Protein AF-A0A2V9LP41-F1 (afdb_monomer)

pLDDT: mean 92.19, std 7.6, range [63.44, 98.5]

Sequence (160 aa):
MLRKIIVLVVLAVLLLLAAMAQQKATVYVTLWFDTEDYTSPEPDTIILPLCRILEKRGIRATFKLIGEKARDLERKGQKDVIEALARHDIGFHTTYHSQPPAVSAYLDRLDWDDGVEEFLRREDSGFRDTKRIFRRVPICYGQPGNSWAPQVFVSLRRWG

Secondary structure (DSSP, 8-state):
-HHHHHHHHHHHHHHHHHHHHT-PPPPP---EEEE---SSSSTHHHHHHHHHHHHHTT---EEEE-HHHHHHHHHTT-HHHHHHHTTSEEEE--SSTTSSSPHHHHHTT--HHHHHHHHHHHHHHHHHHHHHHHTS----B--GGG---TTHHHHHHHH-

Solvent-accessible surface area (backbone atoms only — not comparable to full-atom values): 9062 Å² total; per-residue (Å²): 111,68,72,61,51,53,52,51,51,53,52,51,50,53,53,50,50,53,59,62,69,62,64,78,80,85,81,87,84,84,50,80,42,79,52,70,72,65,86,57,82,67,58,66,71,52,52,43,61,51,40,52,58,31,54,77,69,74,50,72,38,37,40,25,35,18,14,51,3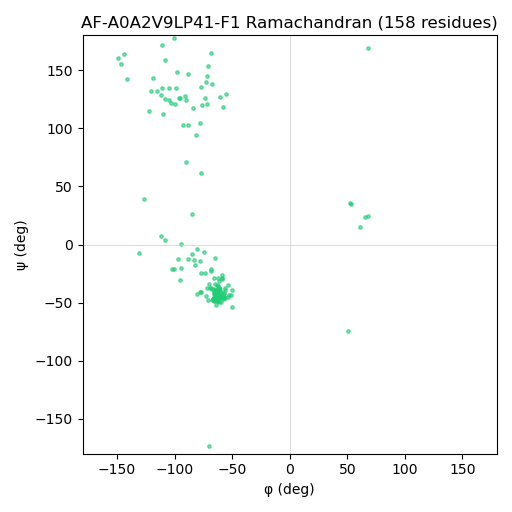8,47,51,47,41,58,76,71,62,42,58,69,44,50,56,43,52,55,74,33,43,44,22,34,24,46,26,63,54,86,50,82,70,44,58,31,66,73,36,67,86,45,57,66,68,59,25,27,51,51,49,41,72,63,31,45,62,18,51,53,48,37,23,61,75,55,71,42,78,55,79,45,77,49,63,49,94,80,32,58,57,81,39,54,56,61,47,50,63,72,76,106

Nearest PDB structures (foldseek):
  3epm-assembly1_A  TM=4.590E-01  e=6.015E-01  Caulobacter vibrioides
  3epn-assembly1_A  TM=4.531E-01  e=2.564E+00  Caulobacter vibrioides
  6nr2-assembly1_A  TM=2.196E-01  e=6.787E-01  Ficedula albicollis
  6bpq-assembly1_A  TM=3.205E-01  e=2.414E+00  Ficedula albicollis
  3tjx-assembly1_B  TM=3.857E-01  e=9.688E+00  Leishmania major

Radius of gyration: 24.5 Å; Cα contacts (8 Å, |Δi|>4): 203; chains: 1; bounding box: 83×31×46 Å

Structure (mmCIF, N/CA/C/O backbone):
data_AF-A0A2V9LP41-F1
#
_entry.id   AF-A0A2V9LP41-F1
#
loop_
_atom_site.group_PDB
_atom_site.id
_atom_site.type_symbol
_atom_site.label_atom_id
_atom_site.label_alt_id
_atom_site.label_comp_id
_atom_site.label_asym_id
_atom_site.label_entity_id
_atom_site.label_seq_id
_atom_site.pdbx_PDB_ins_code
_atom_site.Cartn_x
_atom_site.Cartn_y
_atom_site.Cartn_z
_atom_site.occupancy
_atom_site.B_iso_or_equiv
_atom_site.auth_seq_id
_atom_site.auth_comp_id
_atom_site.auth_asym_id
_atom_site.auth_atom_id
_atom_site.pdbx_PDB_model_num
ATOM 1 N N . MET A 1 1 ? -70.141 15.447 6.559 1.00 76.31 1 MET A N 1
ATOM 2 C CA . MET A 1 1 ? -69.177 14.331 6.394 1.00 76.31 1 MET A CA 1
ATOM 3 C C . MET A 1 1 ? -68.015 14.684 5.473 1.00 76.31 1 MET A C 1
ATOM 5 O O . MET A 1 1 ? -66.882 14.583 5.921 1.00 76.31 1 MET A O 1
ATOM 9 N N . LEU A 1 2 ? -68.271 15.168 4.253 1.00 85.44 2 LEU A N 1
ATOM 10 C CA . LEU A 1 2 ? -67.241 15.458 3.242 1.00 85.44 2 LEU A CA 1
ATOM 11 C C . LEU A 1 2 ? -66.075 16.336 3.739 1.00 85.44 2 LEU A C 1
ATOM 13 O O . LEU A 1 2 ? -64.917 15.998 3.541 1.00 85.44 2 LEU A O 1
ATOM 17 N N . ARG A 1 3 ? -66.365 17.405 4.490 1.00 86.00 3 ARG A N 1
ATOM 18 C CA . ARG A 1 3 ? -65.339 18.310 5.040 1.00 86.00 3 ARG A CA 1
ATOM 19 C C . ARG A 1 3 ? -64.382 17.630 6.034 1.00 86.00 3 ARG A C 1
ATOM 21 O O . ARG A 1 3 ? -63.204 17.951 6.046 1.00 86.00 3 ARG A O 1
ATOM 28 N N . LYS A 1 4 ? -64.866 16.668 6.833 1.00 86.12 4 LYS A N 1
ATOM 29 C CA . LYS A 1 4 ? -64.021 15.884 7.758 1.00 86.12 4 LYS A CA 1
ATOM 30 C C . LYS A 1 4 ? -63.131 14.898 6.995 1.00 86.12 4 LYS A C 1
ATOM 32 O O . LYS A 1 4 ? -61.974 14.728 7.354 1.00 86.12 4 LYS A O 1
ATOM 37 N N . ILE A 1 5 ? -63.665 14.303 5.925 1.00 91.56 5 ILE A N 1
ATOM 38 C CA . ILE A 1 5 ? -62.928 13.386 5.045 1.00 91.56 5 ILE A CA 1
ATOM 39 C C . ILE A 1 5 ? -61.800 14.134 4.326 1.00 91.56 5 ILE A C 1
ATOM 41 O O . ILE A 1 5 ? -60.666 13.674 4.344 1.00 91.56 5 ILE A O 1
ATOM 45 N N . ILE A 1 6 ? -62.078 15.321 3.776 1.00 94.00 6 ILE A N 1
ATOM 46 C CA . ILE A 1 6 ? -61.062 16.152 3.111 1.00 94.00 6 ILE A CA 1
ATOM 47 C C . ILE A 1 6 ? -59.928 16.514 4.079 1.00 94.00 6 ILE A C 1
ATOM 49 O O . ILE A 1 6 ? -58.762 16.371 3.729 1.00 94.00 6 ILE A O 1
ATOM 53 N N . VAL A 1 7 ? -60.253 16.927 5.310 1.00 93.94 7 VAL A N 1
ATOM 54 C CA . VAL A 1 7 ? -59.235 17.256 6.323 1.00 93.94 7 VAL A CA 1
ATOM 55 C C . VAL A 1 7 ? -58.371 16.040 6.666 1.00 93.94 7 VAL A C 1
ATOM 57 O O . VAL A 1 7 ? -57.154 16.170 6.721 1.00 93.94 7 VAL A O 1
ATOM 60 N N . LEU A 1 8 ? -58.971 14.858 6.843 1.00 93.75 8 LEU A N 1
ATOM 61 C CA . LEU A 1 8 ? -58.235 13.619 7.120 1.00 93.75 8 LEU A CA 1
ATOM 62 C C . LEU A 1 8 ? -57.305 13.219 5.967 1.00 93.75 8 LEU A C 1
ATOM 64 O O . LEU A 1 8 ? -56.168 12.829 6.218 1.00 93.75 8 LEU A O 1
ATOM 68 N N . VAL A 1 9 ? -57.757 13.356 4.718 1.00 94.50 9 VAL A N 1
ATOM 69 C CA . VAL A 1 9 ? -56.939 13.058 3.531 1.00 94.50 9 VAL A CA 1
ATOM 70 C C . VAL A 1 9 ? -55.765 14.028 3.422 1.00 94.50 9 VAL A C 1
ATOM 72 O O . VAL A 1 9 ? -54.636 13.590 3.228 1.00 94.50 9 VAL A O 1
ATOM 75 N N . VAL A 1 10 ? -55.997 15.330 3.609 1.00 95.06 10 VAL A N 1
ATOM 76 C CA . VAL A 1 10 ? -54.918 16.330 3.591 1.00 95.06 10 VAL A CA 1
ATOM 77 C C . VAL A 1 10 ? -53.906 16.058 4.705 1.00 95.06 10 VAL A C 1
ATOM 79 O O . VAL A 1 10 ? -52.706 16.086 4.450 1.00 95.06 10 VAL A O 1
ATOM 82 N N . LEU A 1 11 ? -54.364 15.731 5.917 1.00 94.31 11 LEU A N 1
ATOM 83 C CA . LEU A 1 11 ? -53.473 15.409 7.032 1.00 94.31 11 LEU A CA 1
ATOM 84 C C . LEU A 1 11 ? -52.633 14.154 6.746 1.00 94.31 11 LEU A C 1
ATOM 86 O O . LEU A 1 11 ? -51.434 14.146 7.011 1.00 94.31 11 LEU A O 1
ATOM 90 N N . ALA A 1 12 ? -53.242 13.116 6.165 1.00 93.56 12 ALA A N 1
ATOM 91 C CA . ALA A 1 12 ? -52.547 11.890 5.778 1.00 93.56 12 ALA A CA 1
ATOM 92 C C . ALA A 1 12 ? -51.491 12.144 4.690 1.00 93.56 12 ALA A C 1
ATOM 94 O O . ALA A 1 12 ? -50.373 11.643 4.795 1.00 93.56 12 ALA A O 1
ATOM 95 N N . VAL A 1 13 ? -51.809 12.968 3.684 1.00 94.00 13 VAL A N 1
ATOM 96 C CA . VAL A 1 13 ? -50.858 13.370 2.634 1.00 94.00 13 VAL A CA 1
ATOM 97 C C . VAL A 1 13 ? -49.698 14.174 3.222 1.00 94.00 13 VAL A C 1
ATOM 99 O O . VAL A 1 13 ? -48.546 13.907 2.893 1.00 94.00 13 VAL A O 1
ATOM 102 N N . LEU A 1 14 ? -49.969 15.113 4.132 1.00 92.44 14 LEU A N 1
ATOM 103 C CA . LEU A 1 14 ? -48.921 15.895 4.795 1.00 92.44 14 LEU A CA 1
ATOM 104 C C . LEU A 1 14 ? -47.998 15.017 5.655 1.00 92.44 14 LEU A C 1
ATOM 106 O O . LEU A 1 14 ? -46.784 15.209 5.632 1.00 92.44 14 LEU A O 1
ATOM 110 N N . LEU A 1 15 ? -48.547 14.025 6.363 1.00 90.06 15 LEU A N 1
ATOM 111 C CA . LEU A 1 15 ? -47.762 13.061 7.143 1.00 90.06 15 LEU A CA 1
ATOM 112 C C . LEU A 1 15 ? -46.893 12.161 6.249 1.00 90.06 15 LEU A C 1
ATOM 114 O O . LEU A 1 15 ? -45.735 11.911 6.580 1.00 90.06 15 LEU A O 1
ATOM 118 N N . LEU A 1 16 ? -47.416 11.724 5.099 1.00 86.31 16 LEU A N 1
ATOM 119 C CA . LEU A 1 16 ? -46.658 10.967 4.095 1.00 86.31 16 LEU A CA 1
ATOM 120 C C . LEU A 1 16 ? -45.507 11.793 3.504 1.00 86.31 16 LEU A C 1
ATOM 122 O O . LEU A 1 16 ? -44.382 11.305 3.429 1.00 86.31 16 LEU A O 1
ATOM 126 N N . LEU A 1 17 ? -45.758 13.055 3.145 1.00 85.44 17 LEU A N 1
ATOM 127 C CA . LEU A 1 17 ? -44.728 13.959 2.624 1.00 85.44 17 LEU A CA 1
ATOM 128 C C . LEU A 1 17 ? -43.633 14.242 3.663 1.00 85.44 17 LEU A C 1
ATOM 130 O O . LEU A 1 17 ? -42.452 14.234 3.319 1.00 85.44 17 LEU A O 1
ATOM 134 N N . ALA A 1 18 ? -44.000 14.429 4.934 1.00 82.38 18 ALA A N 1
ATOM 135 C CA . ALA A 1 18 ? -43.039 14.609 6.021 1.00 82.38 18 ALA A CA 1
ATOM 136 C C . ALA A 1 18 ? -42.174 13.356 6.247 1.00 82.38 18 ALA A C 1
ATOM 138 O O . ALA A 1 18 ? -40.963 13.468 6.433 1.00 82.38 18 ALA A O 1
ATOM 139 N N . ALA A 1 19 ? -42.767 12.159 6.173 1.00 79.12 19 ALA A N 1
ATOM 140 C CA . ALA A 1 19 ? -42.033 10.900 6.280 1.00 79.12 19 ALA A CA 1
ATOM 141 C C . ALA A 1 19 ? -41.060 10.685 5.105 1.00 79.12 19 ALA A C 1
ATOM 143 O O . ALA A 1 19 ? -39.941 10.223 5.322 1.00 79.12 19 ALA A O 1
ATOM 144 N N . MET A 1 20 ? -41.446 11.065 3.880 1.00 73.88 20 MET A N 1
ATOM 145 C CA . MET A 1 20 ? -40.567 11.003 2.702 1.00 73.88 20 MET A CA 1
ATOM 146 C C . MET A 1 20 ? -39.440 12.046 2.746 1.00 73.88 20 MET A C 1
ATOM 148 O O . MET A 1 20 ? -38.327 11.761 2.312 1.00 73.88 20 MET A O 1
ATOM 152 N N . ALA A 1 21 ? -39.692 13.233 3.304 1.00 71.38 21 ALA A N 1
ATOM 153 C CA . ALA A 1 21 ? -38.668 14.265 3.489 1.00 71.38 21 ALA A CA 1
ATOM 154 C C . ALA A 1 21 ? -37.610 13.876 4.544 1.00 71.38 21 ALA A C 1
ATOM 156 O O . ALA A 1 21 ? -36.490 14.382 4.518 1.00 71.38 21 ALA A O 1
ATOM 157 N N . GLN A 1 22 ? -37.938 12.943 5.444 1.00 63.44 22 GLN A N 1
ATOM 158 C CA . GLN A 1 22 ? -37.058 12.437 6.501 1.00 63.44 22 GLN A CA 1
ATOM 159 C C . GLN A 1 22 ? -36.129 11.300 6.025 1.00 63.44 22 GLN A C 1
ATOM 161 O O . GLN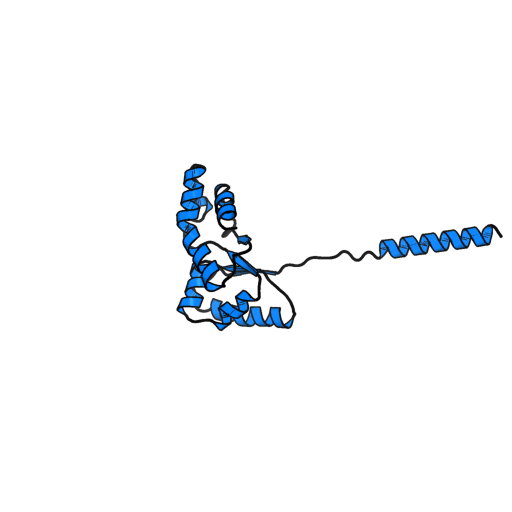 A 1 22 ? -35.697 10.466 6.825 1.00 63.44 22 GLN A O 1
ATOM 166 N N . GLN A 1 23 ? -35.793 11.219 4.737 1.00 68.00 23 GLN A N 1
ATOM 167 C CA . GLN A 1 23 ? -34.785 10.265 4.284 1.00 68.00 23 GLN A CA 1
ATOM 168 C C . GLN A 1 23 ? -33.391 10.848 4.546 1.00 68.00 23 GLN A C 1
ATOM 170 O O . GLN A 1 23 ? -32.854 11.620 3.754 1.00 68.00 23 GLN A O 1
ATOM 175 N N . LYS A 1 24 ? -32.798 10.507 5.699 1.00 74.06 24 LYS A N 1
ATOM 176 C CA . LYS A 1 24 ? -31.403 10.863 5.998 1.00 74.06 24 LYS A CA 1
ATOM 177 C C . LYS A 1 24 ? -30.499 10.286 4.908 1.00 74.06 24 LYS A C 1
ATOM 179 O O . LYS A 1 24 ? -30.435 9.069 4.749 1.00 74.06 24 LYS A O 1
ATOM 184 N N . ALA A 1 25 ? -29.795 11.154 4.185 1.00 84.19 25 ALA A N 1
ATOM 185 C CA . ALA A 1 25 ? -28.789 10.729 3.224 1.00 84.19 25 ALA A CA 1
ATOM 186 C C . ALA A 1 25 ? -27.692 9.931 3.946 1.00 84.19 25 ALA A C 1
ATOM 188 O O . ALA A 1 25 ? -27.122 10.392 4.938 1.00 84.19 25 ALA A O 1
ATOM 189 N N . THR A 1 26 ? -27.407 8.724 3.463 1.00 89.44 26 THR A N 1
ATOM 190 C CA . THR A 1 26 ? -26.271 7.939 3.945 1.00 89.44 26 THR A CA 1
ATOM 191 C C . THR A 1 26 ? -24.993 8.516 3.351 1.00 89.44 26 THR A C 1
ATOM 193 O O . THR A 1 26 ? -24.837 8.558 2.133 1.00 89.44 26 THR A O 1
ATOM 196 N N . VAL A 1 27 ? -24.073 8.954 4.210 1.00 91.31 27 VAL A N 1
ATOM 197 C CA . VAL A 1 27 ? -22.733 9.388 3.803 1.00 91.31 27 VAL A CA 1
ATOM 198 C C . VAL A 1 27 ? -21.759 8.250 4.073 1.00 91.31 27 VAL A C 1
ATOM 200 O O . VAL A 1 27 ? -21.617 7.810 5.214 1.00 91.31 27 VAL A O 1
ATOM 203 N N . TYR A 1 28 ? -21.084 7.785 3.026 1.00 93.56 28 TYR A N 1
ATOM 204 C CA . TYR A 1 28 ? -19.999 6.817 3.143 1.00 93.56 28 TYR A CA 1
ATOM 205 C C . TYR A 1 28 ? -18.675 7.563 3.291 1.00 93.56 28 TYR A C 1
ATOM 207 O O . TYR A 1 28 ? -18.356 8.435 2.485 1.00 93.56 28 TYR A O 1
ATOM 215 N N . VAL A 1 29 ? -17.907 7.215 4.320 1.00 94.25 29 VAL A N 1
ATOM 216 C CA . VAL A 1 29 ? -16.578 7.775 4.576 1.00 94.25 29 VAL A CA 1
ATOM 217 C C . VAL A 1 29 ? -15.576 6.632 4.566 1.00 94.25 29 VAL A C 1
ATOM 219 O O . VAL A 1 29 ? -15.794 5.615 5.219 1.00 94.25 29 VAL A O 1
ATOM 222 N N . THR A 1 30 ? -14.477 6.811 3.839 1.00 95.06 30 THR A N 1
ATOM 223 C CA . THR A 1 30 ? -13.322 5.913 3.881 1.00 95.06 30 THR A CA 1
ATOM 224 C C . THR A 1 30 ? -12.102 6.683 4.361 1.00 95.06 30 THR A C 1
ATOM 226 O O . THR A 1 30 ? -11.942 7.862 4.044 1.00 95.06 30 THR A O 1
ATOM 229 N N . LEU A 1 31 ? -11.257 6.019 5.143 1.00 97.25 31 LEU A N 1
ATOM 230 C CA . LEU A 1 31 ? -9.943 6.529 5.508 1.00 97.25 31 LEU A CA 1
ATOM 231 C C . LEU A 1 31 ? -8.907 5.790 4.670 1.00 97.25 31 LEU A C 1
ATOM 233 O O . LEU A 1 31 ? -8.836 4.560 4.710 1.00 97.25 31 LEU A O 1
ATOM 237 N N . TRP A 1 32 ? -8.133 6.557 3.911 1.00 94.38 32 TRP A N 1
ATOM 238 C CA . TRP A 1 32 ? -7.177 6.051 2.942 1.00 94.38 32 TRP A CA 1
ATOM 239 C C . TRP A 1 32 ? -5.789 6.581 3.291 1.00 94.38 32 TRP A C 1
ATOM 241 O O . TRP A 1 32 ? -5.560 7.786 3.235 1.00 94.38 32 TRP A O 1
ATOM 251 N N . PHE A 1 33 ? -4.881 5.680 3.662 1.00 95.25 33 PHE A N 1
ATOM 252 C CA . PHE A 1 33 ? -3.518 6.016 4.060 1.00 95.25 33 PHE A CA 1
ATOM 253 C C . PHE A 1 33 ? -2.501 5.523 3.035 1.00 95.25 33 PHE A C 1
ATOM 255 O O . PHE A 1 33 ? -2.464 4.337 2.693 1.00 95.25 33 PHE A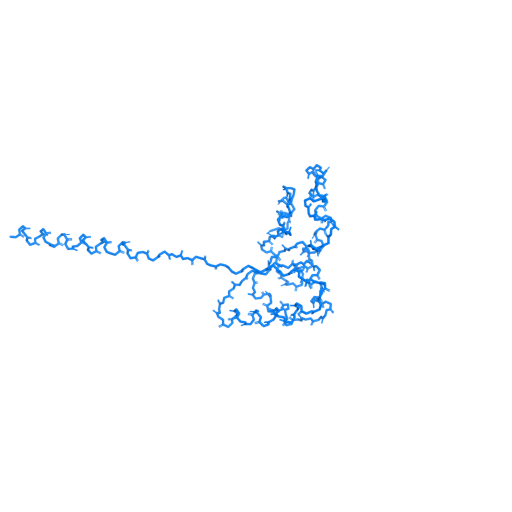 O 1
ATOM 262 N N . ASP A 1 34 ? -1.636 6.432 2.605 1.00 93.50 34 ASP A N 1
ATOM 263 C CA . ASP A 1 34 ? -0.493 6.153 1.742 1.00 93.50 34 ASP A CA 1
ATOM 264 C C . ASP A 1 34 ? 0.687 5.897 2.683 1.00 93.50 34 ASP A C 1
ATOM 266 O O . ASP A 1 34 ? 1.201 6.803 3.334 1.00 93.50 34 ASP A O 1
ATOM 270 N N . THR A 1 35 ? 1.042 4.624 2.870 1.00 91.75 35 THR A N 1
ATOM 271 C CA . THR A 1 35 ? 2.082 4.212 3.828 1.00 91.75 35 THR A CA 1
ATOM 272 C C . THR A 1 35 ? 3.428 4.198 3.109 1.00 91.75 35 THR A C 1
ATOM 274 O O . THR A 1 35 ? 3.949 3.136 2.754 1.00 91.75 35 THR A O 1
ATOM 277 N N . GLU A 1 36 ? 3.922 5.401 2.806 1.00 88.06 36 GLU A N 1
ATOM 278 C CA . GLU A 1 36 ? 4.917 5.617 1.749 1.00 88.06 36 GLU A CA 1
ATOM 279 C C . GLU A 1 36 ? 6.375 5.785 2.212 1.00 88.06 36 GLU A C 1
ATOM 281 O O . GLU A 1 36 ? 7.307 5.563 1.438 1.00 88.06 36 GLU A O 1
ATOM 286 N N . ASP A 1 37 ? 6.622 6.148 3.469 1.00 85.06 37 ASP A N 1
ATOM 287 C CA . ASP A 1 37 ? 7.999 6.377 3.910 1.00 85.06 37 ASP A CA 1
ATOM 288 C C . ASP A 1 37 ? 8.647 5.089 4.426 1.00 85.06 37 ASP A C 1
ATOM 290 O O . ASP A 1 37 ? 8.390 4.647 5.545 1.00 85.06 37 ASP A O 1
ATOM 294 N N . TYR A 1 38 ? 9.510 4.490 3.605 1.00 79.81 38 TYR A N 1
ATOM 295 C CA . TYR A 1 38 ? 10.401 3.380 3.969 1.00 79.81 38 TYR A CA 1
ATOM 296 C C . TYR A 1 38 ? 11.875 3.790 4.069 1.00 79.81 38 TYR A C 1
ATOM 298 O O . TYR A 1 38 ? 12.736 2.938 4.278 1.00 79.81 38 TYR A O 1
ATOM 306 N N . THR A 1 39 ? 12.163 5.079 3.908 1.00 78.50 39 THR A N 1
ATOM 307 C CA . THR A 1 39 ? 13.523 5.624 3.899 1.00 78.50 39 THR A CA 1
ATOM 308 C C . THR A 1 39 ? 13.947 6.146 5.264 1.00 78.50 39 THR A C 1
ATOM 310 O O . THR A 1 39 ? 15.124 6.050 5.611 1.00 78.50 39 THR A O 1
ATOM 313 N N . SER A 1 40 ? 12.993 6.635 6.056 1.00 74.31 40 SER A N 1
ATOM 314 C CA . SER A 1 40 ? 13.240 7.143 7.404 1.00 74.31 40 SER A CA 1
ATOM 315 C C . SER A 1 40 ? 12.907 6.076 8.462 1.00 74.31 40 SER A C 1
ATOM 317 O O . SER A 1 40 ? 12.017 5.246 8.245 1.00 74.31 40 SER A O 1
ATOM 319 N N . PRO A 1 41 ? 13.600 6.048 9.614 1.00 64.94 41 PRO A N 1
ATOM 320 C CA . PRO A 1 41 ? 13.292 5.124 10.710 1.00 64.94 41 PRO A CA 1
ATOM 321 C C . PRO A 1 41 ? 12.066 5.524 11.557 1.00 64.94 41 PRO A C 1
ATOM 323 O O . PRO A 1 41 ? 11.447 4.660 12.177 1.00 64.94 41 PRO A O 1
ATOM 326 N N . GLU A 1 42 ? 11.692 6.802 11.599 1.00 65.38 42 GLU A N 1
ATOM 327 C CA . GLU A 1 42 ? 10.597 7.348 12.419 1.00 65.38 42 GLU A CA 1
ATOM 328 C C . GLU A 1 42 ? 9.160 6.907 12.037 1.00 65.38 42 GLU A C 1
ATOM 330 O O . GLU A 1 42 ? 8.360 6.685 12.956 1.00 65.38 42 GLU A O 1
ATOM 335 N N . PRO A 1 43 ? 8.782 6.752 10.749 1.00 63.47 43 PRO A N 1
ATOM 336 C CA . PRO A 1 43 ? 7.405 6.494 10.311 1.00 63.47 43 PRO A CA 1
ATOM 337 C C . PRO A 1 43 ? 6.784 5.226 10.893 1.00 63.47 43 PRO A C 1
ATOM 339 O O . PRO A 1 43 ? 5.576 5.174 11.108 1.00 63.47 43 PRO A O 1
ATOM 342 N N . ASP A 1 44 ? 7.583 4.204 11.195 1.00 71.56 44 ASP A N 1
ATOM 343 C CA . ASP A 1 44 ? 7.059 2.934 11.711 1.00 71.56 44 ASP A CA 1
ATOM 344 C C . ASP A 1 44 ? 6.433 3.096 13.103 1.00 71.56 44 ASP A C 1
ATOM 346 O O . ASP A 1 44 ? 5.479 2.401 13.461 1.00 71.56 44 ASP A O 1
ATOM 350 N N . THR A 1 45 ? 6.926 4.063 13.883 1.00 81.38 45 THR A N 1
ATOM 351 C CA . THR A 1 45 ? 6.503 4.275 15.274 1.00 81.38 45 THR A CA 1
ATOM 352 C C . THR A 1 45 ? 5.058 4.764 15.402 1.00 81.38 45 THR A C 1
ATOM 354 O O . THR A 1 45 ? 4.436 4.534 16.442 1.00 81.38 45 THR A O 1
ATOM 357 N N . ILE A 1 46 ? 4.488 5.387 14.357 1.00 89.56 46 ILE A N 1
ATOM 358 C CA . ILE A 1 46 ? 3.118 5.927 14.388 1.00 89.56 46 ILE A CA 1
ATOM 359 C C . ILE A 1 46 ? 2.064 4.960 13.835 1.00 89.56 46 ILE A C 1
ATOM 361 O O . ILE 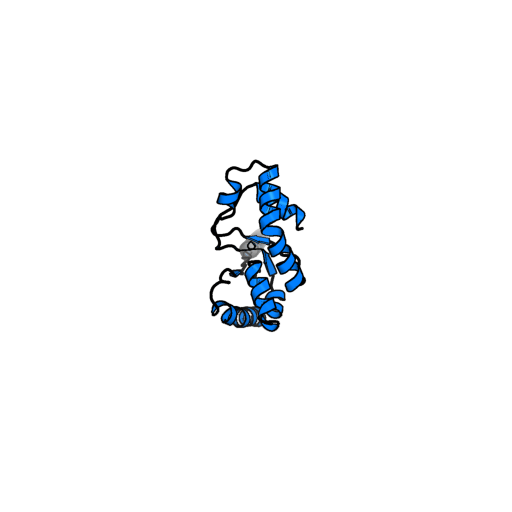A 1 46 ? 0.886 5.084 14.183 1.00 89.56 46 ILE A O 1
ATOM 365 N N . ILE A 1 47 ? 2.466 3.963 13.036 1.00 93.88 47 ILE A N 1
ATOM 366 C CA . ILE A 1 47 ? 1.536 3.033 12.376 1.00 93.88 47 ILE A CA 1
ATOM 367 C C . ILE A 1 47 ? 0.704 2.271 13.411 1.00 93.88 47 ILE A C 1
ATOM 369 O O . ILE A 1 47 ? -0.526 2.235 13.331 1.00 93.88 47 ILE A O 1
ATOM 373 N N . LEU A 1 48 ? 1.359 1.689 14.417 1.00 95.06 48 LEU A N 1
ATOM 374 C CA . LEU A 1 48 ? 0.681 0.898 15.443 1.00 95.06 48 LEU A CA 1
ATOM 375 C C . LEU A 1 48 ? -0.266 1.740 16.321 1.00 95.06 48 LEU A C 1
ATOM 377 O O . LEU A 1 48 ? -1.422 1.336 16.488 1.00 95.06 48 LEU A O 1
ATOM 381 N N . PRO A 1 49 ? 0.144 2.905 16.868 1.00 95.88 49 PRO A N 1
ATOM 382 C CA . PRO A 1 49 ? -0.781 3.819 17.535 1.00 95.88 49 PRO A CA 1
ATOM 383 C C . PRO A 1 49 ? -1.992 4.194 16.675 1.00 95.88 49 PRO A C 1
ATOM 385 O O . PRO A 1 49 ? -3.117 4.174 17.179 1.00 95.88 49 PRO A O 1
ATOM 388 N N . LEU A 1 50 ? -1.791 4.487 15.386 1.00 96.44 50 LEU A N 1
ATOM 389 C CA . LEU A 1 50 ? -2.875 4.832 14.469 1.00 96.44 50 LEU A CA 1
ATOM 390 C C . LEU A 1 50 ? -3.859 3.668 14.283 1.00 96.44 50 LEU A C 1
ATOM 392 O O . LEU A 1 50 ? -5.062 3.866 14.456 1.00 96.44 50 LEU A O 1
ATOM 396 N N . CYS A 1 51 ? -3.371 2.452 14.021 1.00 97.38 51 CYS A N 1
ATOM 397 C CA . CYS A 1 51 ? -4.226 1.265 13.903 1.00 97.38 51 CYS A CA 1
ATOM 398 C C . CYS A 1 51 ? -5.053 1.050 15.182 1.00 97.38 51 CYS A C 1
ATOM 400 O O . CYS A 1 51 ? -6.274 0.916 15.132 1.00 97.38 51 CYS A O 1
ATOM 402 N N . ARG A 1 52 ? -4.429 1.157 16.363 1.00 97.00 52 ARG A N 1
ATOM 403 C CA . ARG A 1 52 ? -5.125 1.025 17.659 1.00 97.00 52 ARG A CA 1
ATOM 404 C C . ARG A 1 52 ? -6.204 2.093 17.875 1.00 97.00 52 ARG A C 1
ATOM 406 O O . ARG A 1 52 ? -7.256 1.804 18.446 1.00 97.00 52 ARG A O 1
ATOM 413 N N . ILE A 1 53 ? -5.964 3.330 17.436 1.00 98.12 53 ILE A N 1
ATOM 414 C CA . ILE A 1 53 ? -6.935 4.438 17.497 1.00 98.12 53 ILE A CA 1
ATOM 415 C C . ILE A 1 53 ? -8.173 4.135 16.647 1.00 98.12 53 ILE A C 1
ATOM 417 O O . ILE A 1 53 ? -9.289 4.454 17.080 1.00 98.12 53 ILE A O 1
ATOM 421 N N . LEU A 1 54 ? -7.972 3.552 15.463 1.00 98.25 54 LEU A N 1
ATOM 422 C CA . LEU A 1 54 ? -9.033 3.156 14.537 1.00 98.25 54 LEU A CA 1
ATOM 423 C C . LEU A 1 54 ? -9.810 1.949 15.072 1.00 98.25 54 LEU A C 1
ATOM 425 O O . LEU A 1 54 ? -11.035 2.011 15.171 1.00 98.25 54 LEU A O 1
ATOM 429 N N . GLU A 1 55 ? -9.107 0.908 15.525 1.00 96.44 55 GLU A N 1
ATOM 430 C CA . GLU A 1 55 ? -9.699 -0.287 16.136 1.00 96.44 55 GLU A CA 1
ATOM 431 C C . GLU A 1 55 ? -10.566 0.056 17.351 1.00 96.44 55 GLU A C 1
ATOM 433 O O . GLU A 1 55 ? -11.710 -0.387 17.439 1.00 96.44 55 GLU A O 1
ATOM 438 N N . LYS A 1 56 ? -10.077 0.919 18.255 1.00 97.88 56 LYS A N 1
ATOM 439 C CA . LYS A 1 56 ? -10.840 1.376 19.431 1.00 97.88 56 LYS A CA 1
ATOM 440 C C . LYS A 1 56 ? -12.151 2.075 19.051 1.00 97.88 56 LYS A C 1
ATOM 442 O O . LYS A 1 56 ? -13.086 2.097 19.847 1.00 97.88 56 LYS A O 1
ATOM 447 N N . ARG A 1 57 ? -12.218 2.666 17.856 1.00 97.50 57 ARG A N 1
ATOM 448 C CA . ARG A 1 57 ? -13.413 3.337 17.320 1.00 97.50 57 ARG A CA 1
ATOM 449 C C . ARG A 1 57 ? -14.264 2.431 16.430 1.00 97.50 57 ARG A C 1
ATOM 451 O O . ARG A 1 57 ? -15.275 2.896 15.915 1.00 97.50 57 ARG A O 1
ATOM 458 N N . GLY A 1 58 ? -13.868 1.172 16.230 1.00 97.06 58 GLY A N 1
ATOM 459 C CA . GLY A 1 58 ? -14.529 0.262 15.295 1.00 97.06 58 GLY A CA 1
ATOM 460 C C . GLY A 1 58 ? -14.412 0.705 13.833 1.00 97.06 58 GLY A C 1
ATOM 461 O O . GLY A 1 58 ? -15.264 0.352 13.023 1.00 97.06 58 GLY A O 1
ATOM 462 N N . ILE A 1 59 ? -13.393 1.502 13.490 1.00 97.69 59 ILE A N 1
ATOM 463 C CA . ILE A 1 59 ? -13.182 2.021 12.135 1.00 97.69 59 ILE A CA 1
ATOM 464 C C . ILE A 1 59 ? -12.208 1.109 11.396 1.00 97.69 59 ILE A C 1
ATOM 466 O O . ILE A 1 59 ? -11.085 0.881 11.846 1.00 97.69 59 ILE A O 1
ATOM 470 N N . ARG A 1 60 ? -12.615 0.638 10.217 1.00 97.25 60 ARG A N 1
ATOM 471 C CA . ARG A 1 60 ? -11.728 -0.030 9.263 1.00 97.25 60 ARG A CA 1
ATOM 472 C C . ARG A 1 60 ? -11.252 0.985 8.222 1.00 97.25 60 ARG A C 1
ATOM 474 O O . ARG A 1 60 ? -12.076 1.660 7.614 1.00 97.25 60 ARG A O 1
ATOM 481 N N . ALA A 1 61 ? -9.940 1.102 8.045 1.00 97.75 61 ALA A N 1
ATOM 482 C CA . ALA A 1 61 ? -9.310 1.954 7.038 1.00 97.75 61 ALA A CA 1
ATOM 483 C C . ALA A 1 61 ? -8.628 1.112 5.950 1.00 97.75 61 ALA A C 1
ATOM 485 O O . ALA A 1 61 ? -8.508 -0.105 6.093 1.00 97.75 61 ALA A O 1
ATOM 486 N N . THR A 1 62 ? -8.163 1.768 4.887 1.00 97.94 62 THR A N 1
ATOM 487 C CA . THR A 1 62 ? -7.288 1.182 3.863 1.00 97.94 62 THR A CA 1
ATOM 488 C C . THR A 1 62 ? -5.878 1.743 3.999 1.00 97.94 62 THR A C 1
ATOM 490 O O . THR A 1 62 ? -5.688 2.956 3.944 1.00 97.94 62 THR A O 1
ATOM 493 N N . PHE A 1 63 ? -4.893 0.859 4.132 1.00 97.25 63 PHE A N 1
ATOM 494 C CA . PHE A 1 63 ? -3.471 1.186 4.135 1.00 97.25 63 PHE A CA 1
ATOM 495 C C . PHE A 1 63 ? -2.839 0.665 2.851 1.00 97.25 63 PHE A C 1
ATOM 497 O O . PHE A 1 63 ? -2.734 -0.543 2.640 1.00 97.25 63 PHE A O 1
ATOM 504 N N . LYS A 1 64 ? -2.413 1.573 1.975 1.00 95.88 64 LYS A N 1
ATOM 505 C CA . LYS A 1 64 ? -1.621 1.217 0.800 1.00 95.88 64 LYS A CA 1
ATOM 506 C C . LYS A 1 64 ? -0.159 1.123 1.195 1.00 95.88 64 LYS A C 1
ATOM 508 O O . LYS A 1 64 ? 0.433 2.122 1.596 1.00 95.88 64 LYS A O 1
ATOM 513 N N . LEU A 1 65 ? 0.412 -0.063 1.053 1.00 95.38 65 LEU A N 1
ATOM 514 C CA . LEU A 1 65 ? 1.789 -0.342 1.419 1.00 95.38 65 LEU A CA 1
ATOM 515 C C . LEU A 1 65 ? 2.677 -0.449 0.193 1.00 95.38 65 LEU A C 1
ATOM 517 O O . LEU A 1 65 ? 2.374 -1.149 -0.779 1.00 95.38 65 LEU A O 1
ATOM 521 N N . ILE A 1 66 ? 3.821 0.208 0.300 1.00 95.56 66 ILE A N 1
ATOM 522 C CA . ILE A 1 66 ? 4.958 -0.054 -0.565 1.00 95.56 66 ILE A CA 1
ATOM 523 C C . ILE A 1 66 ? 5.496 -1.451 -0.247 1.00 95.56 66 ILE A C 1
ATOM 525 O O . ILE A 1 66 ? 5.618 -1.818 0.925 1.00 95.56 66 ILE A O 1
ATOM 529 N N . GLY A 1 67 ? 5.859 -2.215 -1.278 1.00 96.44 67 GLY A N 1
ATOM 530 C CA . GLY A 1 67 ? 6.469 -3.539 -1.107 1.00 96.44 67 GLY A CA 1
ATOM 531 C C . GLY A 1 67 ? 7.699 -3.502 -0.195 1.00 96.44 67 GLY A C 1
ATOM 532 O O . GLY A 1 67 ? 7.811 -4.298 0.736 1.00 96.44 67 GLY A O 1
ATOM 533 N N . GLU A 1 68 ? 8.584 -2.523 -0.393 1.00 95.56 68 GLU A N 1
ATOM 534 C CA . GLU A 1 68 ? 9.758 -2.340 0.460 1.00 95.56 68 GLU A CA 1
ATOM 535 C C . GLU A 1 68 ? 9.414 -1.962 1.907 1.00 95.56 68 GLU A C 1
ATOM 537 O O . GLU A 1 68 ? 10.071 -2.458 2.819 1.00 95.56 68 GLU A O 1
ATOM 542 N N . LYS A 1 69 ? 8.342 -1.193 2.156 1.00 94.62 69 LYS A N 1
ATOM 543 C CA . LYS A 1 69 ? 7.861 -0.964 3.529 1.00 94.62 69 LYS A CA 1
ATOM 544 C C . LYS A 1 69 ? 7.428 -2.277 4.177 1.00 94.62 69 LYS A C 1
ATOM 546 O O . LYS A 1 69 ? 7.812 -2.549 5.308 1.00 94.62 69 LYS A O 1
ATOM 551 N N . ALA A 1 70 ? 6.671 -3.116 3.469 1.00 96.06 70 ALA A N 1
ATOM 552 C CA . ALA A 1 70 ? 6.260 -4.412 4.006 1.00 96.06 70 ALA A CA 1
ATOM 553 C C . ALA A 1 70 ? 7.480 -5.274 4.386 1.00 96.06 70 ALA A C 1
ATOM 555 O O . ALA A 1 70 ? 7.542 -5.799 5.500 1.00 96.06 70 ALA A O 1
ATOM 556 N N . ARG A 1 71 ? 8.480 -5.359 3.497 1.00 96.75 71 ARG A N 1
ATOM 557 C CA . ARG A 1 71 ? 9.742 -6.078 3.755 1.00 96.75 71 ARG A CA 1
ATOM 558 C C . ARG A 1 71 ? 10.509 -5.501 4.936 1.00 96.75 71 ARG A C 1
ATOM 560 O O . ARG A 1 71 ? 11.075 -6.254 5.719 1.00 96.75 71 ARG A O 1
ATOM 567 N N . ASP A 1 72 ? 10.545 -4.183 5.060 1.00 94.12 72 ASP A N 1
ATOM 568 C CA . ASP A 1 72 ? 11.238 -3.500 6.144 1.00 94.12 72 ASP A CA 1
ATOM 569 C C . ASP A 1 72 ? 10.624 -3.820 7.515 1.00 94.12 72 ASP A C 1
ATOM 571 O O . ASP A 1 72 ? 11.351 -4.224 8.425 1.00 94.12 72 ASP A O 1
ATOM 575 N N . LEU A 1 73 ? 9.291 -3.775 7.632 1.00 94.69 73 LEU A N 1
ATOM 576 C CA . LEU A 1 73 ? 8.574 -4.206 8.839 1.00 94.69 73 LEU A CA 1
ATOM 577 C C . LEU A 1 73 ? 8.905 -5.665 9.201 1.00 94.69 73 LEU A C 1
ATOM 579 O O . LEU A 1 73 ? 9.146 -5.984 10.368 1.00 94.69 73 LEU A O 1
ATOM 583 N N . GLU A 1 74 ? 8.952 -6.552 8.200 1.00 96.19 74 GLU A N 1
ATOM 584 C CA . GLU A 1 74 ? 9.302 -7.963 8.390 1.00 96.19 74 GLU A CA 1
ATOM 585 C C . GLU A 1 74 ? 10.755 -8.138 8.857 1.00 96.19 74 GLU A C 1
ATOM 587 O O . GLU A 1 74 ? 10.993 -8.827 9.852 1.00 96.19 74 GLU A O 1
ATOM 592 N N . ARG A 1 75 ? 11.722 -7.485 8.199 1.00 95.56 75 ARG A N 1
ATOM 593 C CA . ARG A 1 75 ? 13.148 -7.540 8.574 1.00 95.56 75 ARG A CA 1
ATOM 594 C C . ARG A 1 75 ? 13.393 -7.010 9.983 1.00 95.56 75 ARG A C 1
ATOM 596 O O . ARG A 1 75 ? 14.204 -7.578 10.710 1.00 95.56 75 ARG A O 1
ATOM 603 N N . LYS A 1 76 ? 12.685 -5.948 10.376 1.00 93.00 76 LYS A N 1
ATOM 604 C CA . LYS A 1 76 ? 12.735 -5.369 11.727 1.00 93.00 76 LYS A CA 1
ATOM 605 C C . LYS A 1 76 ? 11.990 -6.209 12.771 1.00 93.00 76 LYS A C 1
ATOM 607 O O . LYS A 1 76 ? 12.054 -5.898 13.957 1.00 93.00 76 LYS A O 1
ATOM 612 N N . GLY A 1 77 ? 11.277 -7.261 12.361 1.00 94.69 77 GLY A N 1
ATOM 613 C CA . GLY A 1 77 ? 10.521 -8.124 13.265 1.00 94.69 77 GLY A CA 1
ATOM 614 C C . GLY A 1 77 ? 9.314 -7.441 13.915 1.00 94.69 77 GLY A C 1
ATOM 615 O O . GLY A 1 77 ? 8.875 -7.889 14.975 1.00 94.69 77 GLY A O 1
ATOM 616 N N . GLN A 1 78 ? 8.761 -6.389 13.298 1.00 94.38 78 GLN A N 1
ATOM 617 C CA . GLN A 1 78 ? 7.630 -5.604 13.815 1.00 94.38 78 GLN A CA 1
ATOM 618 C C . GLN A 1 78 ? 6.289 -6.329 13.619 1.00 94.38 78 GLN A C 1
ATOM 620 O O . GLN A 1 78 ? 5.391 -5.889 12.899 1.00 94.38 78 GLN A O 1
ATOM 625 N N . LYS A 1 79 ? 6.167 -7.502 14.246 1.00 96.25 79 LYS A N 1
ATOM 626 C CA . LYS A 1 79 ? 5.002 -8.388 14.115 1.00 96.25 79 LYS A CA 1
ATOM 627 C C . LYS A 1 79 ? 3.713 -7.733 14.597 1.00 96.25 79 LYS A C 1
ATOM 629 O O . LYS A 1 79 ? 2.678 -7.924 13.976 1.00 96.25 79 LYS A O 1
ATOM 634 N N . ASP A 1 80 ? 3.779 -6.939 15.658 1.00 96.38 80 ASP A N 1
ATOM 635 C CA . ASP A 1 80 ? 2.641 -6.201 16.205 1.00 96.38 80 ASP A CA 1
ATOM 636 C C . ASP A 1 80 ? 2.112 -5.134 15.237 1.00 96.38 80 ASP A C 1
ATOM 638 O O . ASP A 1 80 ? 0.900 -4.996 15.079 1.00 96.38 80 ASP A O 1
ATOM 642 N N . VAL A 1 81 ? 3.005 -4.424 14.540 1.00 95.94 81 VAL A N 1
ATOM 643 C CA . VAL A 1 81 ? 2.643 -3.473 13.478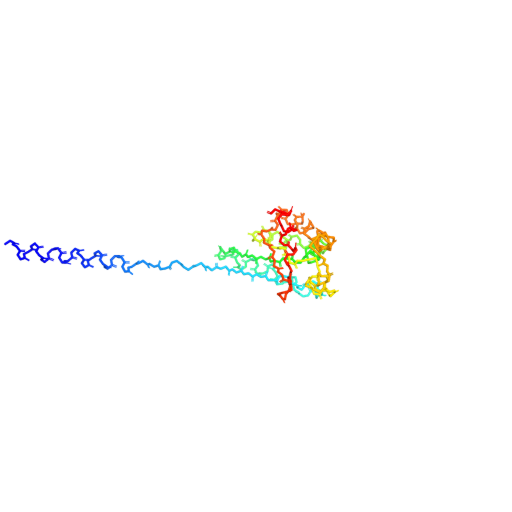 1.00 95.94 81 VAL A CA 1
ATOM 644 C C . VAL A 1 81 ? 1.986 -4.203 12.306 1.00 95.94 81 VAL A C 1
ATOM 646 O O . VAL A 1 81 ? 0.921 -3.791 11.845 1.00 95.94 81 VAL A O 1
ATOM 649 N N . ILE A 1 82 ? 2.583 -5.310 11.847 1.00 97.25 82 ILE A N 1
ATOM 650 C CA . ILE A 1 82 ? 2.045 -6.122 10.742 1.00 97.25 82 ILE A CA 1
ATOM 651 C C . ILE A 1 82 ? 0.656 -6.668 11.097 1.00 97.25 82 ILE A C 1
ATOM 653 O O . ILE A 1 82 ? -0.269 -6.578 10.290 1.00 97.25 82 ILE A O 1
ATOM 657 N N . GLU A 1 83 ? 0.486 -7.203 12.307 1.00 97.25 83 GLU A N 1
ATOM 658 C CA . GLU A 1 83 ? -0.790 -7.731 12.797 1.00 97.25 83 GLU A CA 1
ATOM 659 C C . GLU A 1 83 ? -1.862 -6.645 12.931 1.00 97.25 83 GLU A C 1
ATOM 661 O O . GLU A 1 83 ? -3.025 -6.903 12.611 1.00 97.25 83 GLU A O 1
ATOM 666 N N . ALA A 1 84 ? -1.493 -5.442 13.380 1.00 97.06 84 ALA A N 1
ATOM 667 C CA . ALA A 1 84 ? -2.411 -4.310 13.476 1.00 97.06 84 ALA A CA 1
ATOM 668 C C . ALA A 1 84 ? -2.861 -3.829 12.086 1.00 97.06 84 ALA A C 1
ATOM 670 O O . ALA A 1 84 ? -4.055 -3.697 11.825 1.00 97.06 84 ALA A O 1
ATOM 671 N N . LEU A 1 85 ? -1.925 -3.668 11.146 1.00 97.31 85 LEU A N 1
ATOM 672 C CA . LEU A 1 85 ? -2.243 -3.342 9.752 1.00 97.31 85 LEU A CA 1
ATOM 673 C C . LEU A 1 85 ? -3.135 -4.410 9.104 1.00 97.31 85 LEU A C 1
ATOM 675 O O . LEU A 1 85 ? -4.095 -4.070 8.418 1.00 97.31 85 LEU A O 1
ATOM 679 N N . ALA A 1 86 ? -2.883 -5.698 9.357 1.00 96.88 86 ALA A N 1
ATOM 680 C CA . ALA A 1 86 ? -3.659 -6.807 8.789 1.00 96.88 86 ALA A CA 1
ATOM 681 C C . ALA A 1 86 ? -5.133 -6.863 9.253 1.00 96.88 86 ALA A C 1
ATOM 683 O O . ALA A 1 86 ? -5.924 -7.631 8.692 1.00 96.88 86 ALA A O 1
ATOM 684 N N . ARG A 1 87 ? -5.518 -6.080 10.273 1.00 96.94 87 ARG A N 1
ATOM 685 C CA . ARG A 1 87 ? -6.919 -5.890 10.705 1.00 96.94 87 ARG A CA 1
ATOM 686 C C . ARG A 1 87 ? -7.652 -4.835 9.872 1.00 96.94 87 ARG A C 1
ATOM 688 O O . ARG A 1 87 ? -8.881 -4.759 9.916 1.00 96.94 87 ARG A O 1
ATOM 695 N N . HIS A 1 88 ? -6.912 -4.058 9.095 1.00 97.88 88 HIS A N 1
ATOM 696 C CA . HIS A 1 88 ? -7.411 -3.094 8.129 1.00 97.88 88 HIS A CA 1
ATOM 697 C C . HIS A 1 88 ? -7.355 -3.659 6.702 1.00 97.88 88 HIS A C 1
ATOM 699 O O . HIS A 1 88 ? -6.961 -4.805 6.474 1.00 97.88 88 HIS A O 1
ATOM 705 N N . ASP A 1 89 ? -7.834 -2.889 5.729 1.00 97.62 89 ASP A N 1
ATOM 706 C CA . ASP A 1 89 ? -7.658 -3.234 4.322 1.00 97.62 89 ASP A CA 1
ATOM 707 C C . ASP A 1 89 ? -6.239 -2.905 3.862 1.00 97.62 89 ASP A C 1
ATOM 709 O O . ASP A 1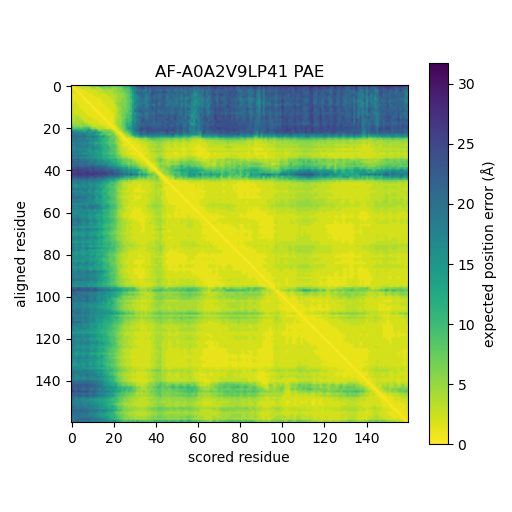 89 ? -5.712 -1.836 4.163 1.00 97.62 89 ASP A O 1
ATOM 713 N N . ILE A 1 90 ? -5.631 -3.827 3.116 1.00 97.81 90 ILE A N 1
ATOM 714 C CA . ILE A 1 90 ? -4.277 -3.682 2.581 1.00 97.81 90 ILE A CA 1
ATOM 715 C C . ILE A 1 90 ? -4.370 -3.375 1.090 1.00 97.81 90 ILE A C 1
ATOM 717 O O . ILE A 1 90 ? -4.972 -4.138 0.339 1.00 97.81 90 ILE A O 1
ATOM 721 N N . GLY A 1 91 ? -3.763 -2.274 0.661 1.00 96.88 91 GLY A N 1
ATOM 722 C CA . GLY A 1 91 ? -3.547 -1.929 -0.742 1.00 96.88 91 GLY A CA 1
ATOM 723 C C . GLY A 1 91 ? -2.074 -2.057 -1.126 1.00 96.88 91 GLY A C 1
ATOM 724 O O . GLY A 1 91 ? -1.195 -2.000 -0.268 1.00 96.88 91 GLY A O 1
ATOM 725 N N . PHE A 1 92 ? -1.793 -2.209 -2.416 1.00 96.62 92 PHE A N 1
ATOM 726 C CA . PHE A 1 92 ? -0.436 -2.202 -2.954 1.00 96.62 92 PHE A CA 1
ATOM 727 C C . PHE A 1 92 ? -0.092 -0.824 -3.528 1.00 96.62 92 PHE A C 1
ATOM 729 O O . PHE A 1 92 ? -0.895 -0.219 -4.240 1.00 96.62 92 PHE A O 1
ATOM 736 N N . HIS A 1 93 ? 1.104 -0.327 -3.217 1.00 96.00 93 HIS A N 1
ATOM 737 C CA . HIS A 1 93 ? 1.529 1.033 -3.544 1.00 96.00 93 HIS A CA 1
ATOM 738 C C . HIS A 1 93 ? 2.855 1.082 -4.304 1.00 96.00 93 HIS A C 1
ATOM 740 O O . HIS A 1 93 ? 3.668 1.968 -4.056 1.00 96.00 93 HIS A O 1
ATOM 746 N N . THR A 1 94 ? 3.070 0.143 -5.232 1.00 95.69 94 THR A N 1
ATOM 747 C CA . THR A 1 94 ? 4.357 -0.146 -5.908 1.00 95.69 94 THR A CA 1
ATOM 748 C C . THR A 1 94 ? 5.418 -0.734 -4.975 1.00 95.69 94 THR A C 1
ATOM 750 O O . THR A 1 94 ? 5.264 -0.788 -3.755 1.00 95.69 94 THR A O 1
ATOM 753 N N . THR A 1 95 ? 6.505 -1.226 -5.552 1.00 95.75 95 THR A N 1
ATOM 754 C CA . THR A 1 95 ? 7.596 -1.889 -4.837 1.00 95.75 95 THR A CA 1
ATOM 755 C C . THR A 1 95 ? 8.505 -0.881 -4.161 1.00 95.75 95 THR A C 1
ATOM 757 O O . THR A 1 95 ? 8.893 -1.114 -3.019 1.00 95.75 95 THR A O 1
ATOM 760 N N . TYR A 1 96 ? 8.803 0.234 -4.836 1.00 92.75 96 TYR A N 1
ATOM 761 C CA . TYR A 1 96 ? 9.765 1.235 -4.363 1.00 92.75 96 TYR A CA 1
ATOM 762 C C . TYR A 1 96 ? 9.265 2.684 -4.401 1.00 92.75 96 TYR A C 1
ATOM 764 O O . TYR A 1 96 ? 9.957 3.533 -3.857 1.00 92.75 96 TYR A O 1
ATOM 772 N N . HIS A 1 97 ? 8.095 2.978 -4.980 1.00 89.44 97 HIS A N 1
ATOM 773 C CA . HIS A 1 97 ? 7.341 4.243 -4.878 1.00 89.44 97 HIS A CA 1
ATOM 774 C C . HIS A 1 97 ? 8.112 5.545 -5.160 1.00 89.44 97 HIS A C 1
ATOM 776 O O . HIS A 1 97 ? 7.955 6.143 -6.219 1.00 89.44 97 HIS A O 1
ATOM 782 N N . SER A 1 98 ? 8.954 5.965 -4.218 1.00 79.88 98 SER A N 1
ATOM 783 C CA . SER A 1 98 ? 9.781 7.170 -4.205 1.00 79.88 98 SER A CA 1
ATOM 784 C C . SER A 1 98 ? 11.084 7.045 -5.006 1.00 79.88 98 SER A C 1
ATOM 786 O O . SER A 1 98 ? 11.829 8.018 -5.110 1.00 79.88 98 SER A O 1
ATOM 788 N N . GLN A 1 99 ? 11.395 5.867 -5.559 1.00 87.81 99 GLN A N 1
ATOM 789 C CA . GLN A 1 99 ? 12.585 5.678 -6.392 1.00 87.81 99 GLN A CA 1
ATOM 790 C C . GLN A 1 99 ? 12.286 5.957 -7.870 1.00 87.81 99 GLN A C 1
ATOM 792 O O . GLN A 1 99 ? 11.403 5.313 -8.440 1.00 87.81 99 GLN A O 1
ATOM 797 N N . PRO A 1 100 ? 13.031 6.869 -8.524 1.00 88.69 100 PRO A N 1
ATOM 798 C CA . PRO A 1 100 ? 12.922 7.059 -9.960 1.00 88.69 100 PRO A CA 1
ATOM 799 C C . PRO A 1 100 ? 13.514 5.862 -10.733 1.00 88.69 100 PRO A C 1
ATOM 801 O O . PRO A 1 100 ? 14.451 5.218 -10.257 1.00 88.69 100 PRO A O 1
ATOM 804 N N . PRO A 1 101 ? 13.045 5.599 -11.965 1.00 92.75 101 PRO A N 1
ATOM 805 C CA . PRO A 1 101 ? 11.932 6.275 -12.633 1.00 92.75 101 PRO A CA 1
ATOM 806 C C . PRO A 1 101 ? 10.570 5.897 -12.030 1.00 92.75 101 PRO A C 1
ATOM 808 O O . PRO A 1 101 ? 10.348 4.749 -11.656 1.00 92.75 101 PRO A O 1
ATOM 811 N N . ALA A 1 102 ? 9.645 6.861 -11.989 1.00 93.06 102 ALA A N 1
ATOM 812 C CA . ALA A 1 102 ? 8.250 6.600 -11.638 1.00 93.06 102 ALA A CA 1
ATOM 813 C C . ALA A 1 102 ? 7.550 5.766 -12.730 1.00 93.06 102 ALA A C 1
ATOM 815 O O . ALA A 1 102 ? 8.044 5.680 -13.857 1.00 93.06 102 ALA A O 1
ATOM 816 N N . VAL A 1 103 ? 6.383 5.195 -12.413 1.00 95.31 103 VAL A N 1
ATOM 817 C CA . VAL A 1 103 ? 5.626 4.278 -13.292 1.00 95.31 103 VAL A CA 1
ATOM 818 C C . VAL A 1 103 ? 5.440 4.835 -14.700 1.00 95.31 103 VAL A C 1
ATOM 820 O O . VAL A 1 103 ? 5.840 4.215 -15.678 1.00 95.31 103 VAL A O 1
ATOM 823 N N . SER A 1 104 ? 4.900 6.045 -14.813 1.00 94.94 104 SER A N 1
ATOM 824 C CA . SER A 1 104 ? 4.686 6.702 -16.103 1.00 94.94 104 SER A CA 1
ATOM 825 C C . SER A 1 104 ? 5.987 6.945 -16.870 1.00 94.94 104 SER A C 1
ATOM 827 O O . SER A 1 104 ? 5.979 6.906 -18.090 1.00 94.94 104 SER A O 1
ATOM 829 N N . ALA A 1 105 ? 7.111 7.165 -16.181 1.00 95.44 105 ALA A N 1
ATOM 830 C CA . ALA A 1 105 ? 8.389 7.463 -16.822 1.00 95.44 105 ALA A CA 1
ATOM 831 C C . ALA A 1 105 ? 9.061 6.215 -17.411 1.00 95.44 105 ALA A C 1
ATOM 833 O O . ALA A 1 105 ? 9.603 6.291 -18.510 1.00 95.44 105 ALA A O 1
ATOM 834 N N . TYR A 1 106 ? 9.029 5.068 -16.720 1.00 95.94 106 TYR A N 1
ATOM 835 C CA . TYR A 1 106 ? 9.588 3.834 -17.291 1.00 95.94 106 TYR A CA 1
ATOM 836 C C . TYR A 1 106 ? 8.667 3.165 -18.317 1.00 95.94 106 TYR A C 1
ATOM 838 O O . TYR A 1 106 ? 9.135 2.309 -19.062 1.00 95.94 106 TYR A O 1
ATOM 846 N N . LEU A 1 107 ? 7.390 3.558 -18.375 1.00 96.94 107 LEU A N 1
ATOM 847 C CA . LEU A 1 107 ? 6.427 3.068 -19.367 1.00 96.94 107 LEU A CA 1
ATOM 848 C C . LEU A 1 107 ? 6.248 4.001 -20.575 1.00 96.94 107 LEU A C 1
ATOM 850 O O . LEU A 1 107 ? 5.679 3.570 -21.570 1.00 96.94 107 LEU A O 1
ATOM 854 N N . ASP A 1 108 ? 6.745 5.243 -20.518 1.00 96.25 108 ASP A N 1
ATOM 855 C CA . ASP A 1 108 ? 6.479 6.320 -21.494 1.00 96.25 108 ASP A CA 1
ATOM 856 C C . ASP A 1 108 ? 6.693 5.918 -22.963 1.00 96.25 108 ASP A C 1
ATOM 858 O O . ASP A 1 108 ? 5.928 6.302 -23.844 1.00 96.25 108 ASP A O 1
ATOM 862 N N . ARG A 1 109 ? 7.738 5.129 -23.235 1.00 95.69 109 ARG A N 1
ATOM 863 C CA . ARG A 1 109 ? 8.155 4.758 -24.599 1.00 95.69 109 ARG A CA 1
ATOM 864 C C . ARG A 1 109 ? 7.953 3.289 -24.937 1.00 95.69 109 ARG A C 1
ATOM 866 O O . ARG A 1 109 ? 8.433 2.846 -25.978 1.00 95.69 109 ARG A O 1
ATOM 873 N N . LEU A 1 110 ? 7.306 2.540 -24.051 1.00 97.25 110 LEU A N 1
ATOM 874 C CA . LEU A 1 110 ? 7.016 1.136 -24.291 1.00 97.25 110 LEU A CA 1
ATOM 875 C C . LEU A 1 110 ? 5.685 1.006 -25.014 1.00 97.25 110 LEU A C 1
ATOM 877 O O . LEU A 1 110 ? 4.756 1.789 -24.793 1.00 97.25 110 LEU A O 1
ATOM 881 N N . ASP A 1 111 ? 5.598 -0.003 -25.870 1.00 96.81 111 ASP A N 1
ATOM 882 C CA . ASP A 1 111 ? 4.316 -0.395 -26.420 1.00 96.81 111 ASP A CA 1
ATOM 883 C C . ASP A 1 111 ? 3.438 -1.057 -25.340 1.00 96.81 111 ASP A C 1
ATOM 885 O O . ASP A 1 111 ? 3.717 -1.025 -24.133 1.00 96.81 111 ASP A O 1
ATOM 889 N N . TRP A 1 112 ? 2.296 -1.584 -25.768 1.00 95.81 112 TRP A N 1
ATOM 890 C CA . TRP A 1 112 ? 1.342 -2.180 -24.850 1.00 95.81 112 TRP A CA 1
ATOM 891 C C . TRP A 1 112 ? 1.900 -3.424 -24.148 1.00 95.81 112 TRP A C 1
ATOM 893 O O . TRP A 1 112 ? 1.853 -3.488 -22.918 1.00 95.81 112 TRP A O 1
ATOM 903 N N . ASP A 1 113 ? 2.418 -4.391 -24.905 1.00 96.44 113 ASP A N 1
ATOM 904 C CA . ASP A 1 113 ? 2.835 -5.686 -24.363 1.00 96.44 113 ASP A CA 1
ATOM 905 C C . ASP A 1 113 ? 4.129 -5.542 -23.552 1.00 96.44 113 ASP A C 1
ATOM 907 O O . ASP A 1 113 ? 4.191 -6.010 -22.409 1.00 96.44 113 ASP A O 1
ATOM 911 N N . ASP A 1 114 ? 5.110 -4.794 -24.067 1.00 97.81 114 ASP A N 1
ATOM 912 C CA . ASP A 1 114 ? 6.358 -4.511 -23.357 1.00 97.81 114 ASP A CA 1
ATOM 913 C C . ASP A 1 114 ? 6.099 -3.721 -22.070 1.00 97.81 114 ASP A C 1
ATOM 915 O O . ASP A 1 114 ? 6.725 -3.974 -21.039 1.00 97.81 114 ASP A O 1
ATOM 919 N N . GLY A 1 115 ? 5.149 -2.781 -22.086 1.00 97.38 115 GLY A N 1
ATOM 920 C CA . GLY A 1 115 ? 4.801 -2.005 -20.899 1.00 97.38 115 GLY A CA 1
ATOM 921 C C . GLY A 1 115 ? 4.117 -2.837 -19.809 1.00 97.38 115 GLY A C 1
ATOM 922 O O . GLY A 1 115 ? 4.388 -2.637 -18.621 1.00 97.38 115 GLY A O 1
ATOM 923 N N . VAL A 1 116 ? 3.258 -3.793 -20.184 1.00 97.12 116 VAL A N 1
ATOM 924 C CA . VAL A 1 116 ? 2.637 -4.732 -19.230 1.00 97.12 116 VAL A CA 1
ATOM 925 C C . VAL A 1 116 ? 3.712 -5.583 -18.557 1.00 97.12 116 VAL A C 1
ATOM 927 O O . VAL A 1 116 ? 3.734 -5.691 -17.324 1.00 97.12 116 VAL A O 1
ATOM 930 N N . GLU A 1 117 ? 4.616 -6.159 -19.350 1.00 97.25 117 GLU A N 1
ATOM 931 C CA . GLU A 1 117 ? 5.680 -7.021 -18.840 1.00 97.25 117 GLU A CA 1
ATOM 932 C C . GLU A 1 117 ? 6.720 -6.235 -18.031 1.00 97.25 117 GLU A C 1
ATOM 934 O O . GLU A 1 117 ? 7.149 -6.709 -16.979 1.00 97.25 117 GLU A O 1
ATOM 939 N N . GLU A 1 118 ? 7.064 -5.003 -18.418 1.00 97.50 118 GLU A N 1
ATOM 940 C CA . GLU A 1 118 ? 7.979 -4.154 -17.645 1.00 97.50 118 GLU A CA 1
ATOM 941 C C . GLU A 1 118 ? 7.391 -3.773 -16.282 1.00 97.50 118 GLU A C 1
ATOM 943 O O . GLU A 1 118 ? 8.093 -3.821 -15.264 1.00 97.50 118 GLU A O 1
ATOM 948 N N . PHE A 1 119 ? 6.096 -3.441 -16.229 1.00 96.81 119 PHE A N 1
ATOM 949 C CA . PHE A 1 119 ? 5.423 -3.178 -14.960 1.00 96.81 119 PHE A CA 1
ATOM 950 C C . PHE A 1 119 ? 5.435 -4.420 -14.063 1.00 96.81 119 PHE A C 1
ATOM 952 O O . PHE A 1 119 ? 5.800 -4.327 -12.893 1.00 96.81 119 PHE A O 1
ATOM 959 N N . LEU A 1 120 ? 5.105 -5.603 -14.593 1.00 96.62 120 LEU A N 1
ATOM 960 C CA . LEU A 1 120 ? 5.172 -6.848 -13.819 1.00 96.62 120 LEU A CA 1
ATOM 961 C C . LEU A 1 120 ? 6.596 -7.141 -13.346 1.00 96.62 120 LEU A C 1
ATOM 963 O O . LEU A 1 120 ? 6.803 -7.439 -12.172 1.00 96.62 120 LEU A O 1
ATOM 967 N N . ARG A 1 121 ? 7.591 -6.998 -14.223 1.00 96.69 121 ARG A N 1
ATOM 968 C CA . ARG A 1 121 ? 9.001 -7.241 -13.901 1.00 96.69 121 ARG A CA 1
ATOM 969 C C . ARG A 1 121 ? 9.474 -6.391 -12.722 1.00 96.69 121 ARG A C 1
ATOM 971 O O . ARG A 1 121 ? 10.243 -6.875 -11.892 1.00 96.69 121 ARG A O 1
ATOM 978 N N . ARG A 1 122 ? 9.032 -5.133 -12.642 1.00 96.31 122 ARG A N 1
ATOM 979 C CA . ARG A 1 122 ? 9.386 -4.213 -11.549 1.00 96.31 122 ARG A CA 1
ATOM 980 C C . ARG A 1 122 ? 8.554 -4.441 -10.295 1.00 96.31 122 ARG A C 1
ATOM 982 O O . ARG A 1 122 ? 9.099 -4.420 -9.194 1.00 96.31 122 ARG A O 1
ATOM 989 N N . GLU A 1 123 ? 7.251 -4.648 -10.460 1.00 96.62 123 GLU A N 1
ATOM 990 C CA . GLU A 1 123 ? 6.289 -4.494 -9.371 1.00 96.62 123 GLU A CA 1
ATOM 991 C C . GLU A 1 123 ? 5.808 -5.809 -8.739 1.00 96.62 123 GLU A C 1
ATOM 993 O O . GLU A 1 123 ? 5.368 -5.818 -7.587 1.00 96.62 123 GLU A O 1
ATOM 998 N N . ASP A 1 124 ? 5.932 -6.938 -9.444 1.00 96.94 124 ASP A N 1
ATOM 999 C CA . ASP A 1 124 ? 5.413 -8.238 -8.992 1.00 96.94 124 ASP A CA 1
ATOM 1000 C C . ASP A 1 124 ? 6.081 -8.712 -7.696 1.00 96.94 124 ASP A C 1
ATOM 1002 O O . ASP A 1 124 ? 5.417 -9.262 -6.816 1.00 96.94 124 ASP A O 1
ATOM 1006 N N . SER A 1 125 ? 7.378 -8.438 -7.523 1.00 97.50 125 SER A N 1
ATOM 1007 C CA . SER A 1 125 ? 8.086 -8.814 -6.294 1.00 97.50 125 SER A CA 1
ATOM 1008 C C . SER A 1 125 ? 7.508 -8.109 -5.062 1.00 97.50 125 SER A C 1
ATOM 1010 O O . SER A 1 125 ? 7.234 -8.761 -4.054 1.00 97.50 125 SER A O 1
ATOM 1012 N N . GLY A 1 126 ? 7.257 -6.797 -5.150 1.00 97.06 126 GLY A N 1
ATOM 1013 C CA . GLY A 1 126 ? 6.671 -6.026 -4.060 1.00 97.06 126 GLY A CA 1
ATOM 1014 C C . GLY A 1 126 ? 5.246 -6.468 -3.757 1.00 97.06 126 GLY A C 1
ATOM 1015 O O . GLY A 1 126 ? 4.890 -6.629 -2.590 1.00 97.06 126 GLY A O 1
ATOM 1016 N N . PHE A 1 127 ? 4.445 -6.731 -4.791 1.00 97.62 127 PHE A N 1
ATOM 1017 C CA . PHE A 1 127 ? 3.082 -7.226 -4.618 1.00 97.62 127 PHE A CA 1
ATOM 1018 C C . PHE A 1 127 ? 3.057 -8.581 -3.894 1.00 97.62 127 PHE A C 1
ATOM 1020 O O . PHE A 1 127 ? 2.325 -8.757 -2.913 1.00 97.62 127 PHE A O 1
ATOM 1027 N N . ARG A 1 128 ? 3.878 -9.541 -4.344 1.00 97.94 128 ARG A N 1
ATOM 1028 C CA . ARG A 1 128 ? 3.953 -10.885 -3.748 1.00 97.94 128 ARG A CA 1
ATOM 1029 C C . ARG A 1 128 ? 4.430 -10.852 -2.305 1.00 97.94 128 ARG A C 1
ATOM 1031 O O . ARG A 1 128 ? 3.879 -11.583 -1.480 1.00 97.94 128 ARG A O 1
ATOM 1038 N N . ASP A 1 129 ? 5.411 -10.013 -1.992 1.00 98.50 129 ASP A N 1
ATOM 1039 C CA . ASP A 1 129 ? 5.893 -9.863 -0.621 1.00 98.50 129 ASP A CA 1
ATOM 1040 C C . ASP A 1 129 ? 4.834 -9.255 0.288 1.00 98.50 129 ASP A C 1
ATOM 1042 O O . ASP A 1 129 ? 4.550 -9.828 1.338 1.00 98.50 129 ASP A O 1
ATOM 1046 N N . THR A 1 130 ? 4.157 -8.187 -0.140 1.00 98.06 130 THR A N 1
ATOM 1047 C CA . THR A 1 130 ? 3.023 -7.628 0.610 1.00 98.06 130 THR A CA 1
ATOM 1048 C C . THR A 1 130 ? 1.956 -8.698 0.849 1.00 98.06 130 THR A C 1
ATOM 1050 O O . THR A 1 130 ? 1.509 -8.893 1.982 1.00 98.06 130 THR A O 1
ATOM 1053 N N . LYS A 1 131 ? 1.605 -9.479 -0.180 1.00 97.94 131 LYS A N 1
ATOM 1054 C CA . LYS A 1 131 ? 0.638 -10.575 -0.046 1.00 97.94 131 LYS A CA 1
ATOM 1055 C C . LYS A 1 131 ? 1.068 -11.626 0.980 1.00 97.94 131 LYS A C 1
ATOM 1057 O O . LYS A 1 131 ? 0.252 -12.082 1.784 1.00 97.94 131 LYS A O 1
ATOM 1062 N N . ARG A 1 132 ? 2.341 -12.024 0.953 1.00 98.38 132 ARG A N 1
ATOM 1063 C CA . ARG A 1 132 ? 2.928 -13.030 1.847 1.00 98.38 132 ARG A CA 1
ATOM 1064 C C . ARG A 1 132 ? 2.983 -12.541 3.294 1.00 98.38 132 ARG A C 1
ATOM 1066 O O . ARG A 1 132 ? 2.563 -13.272 4.190 1.00 98.38 132 ARG A O 1
ATOM 1073 N N . ILE A 1 133 ? 3.473 -11.323 3.507 1.00 98.44 133 ILE A N 1
ATOM 1074 C CA . ILE A 1 133 ? 3.715 -10.732 4.830 1.00 98.44 133 ILE A CA 1
ATOM 1075 C C . ILE A 1 133 ? 2.394 -10.507 5.564 1.00 98.44 133 ILE A C 1
ATOM 1077 O O . ILE A 1 133 ? 2.242 -10.934 6.707 1.00 98.44 133 ILE A O 1
ATOM 1081 N N . PHE A 1 134 ? 1.399 -9.932 4.886 1.00 97.88 134 PHE A N 1
ATOM 1082 C CA . PHE A 1 134 ? 0.088 -9.683 5.487 1.00 97.88 134 PHE A CA 1
ATOM 1083 C C . PHE A 1 134 ? -0.858 -10.885 5.415 1.00 97.88 134 PHE A C 1
ATOM 1085 O 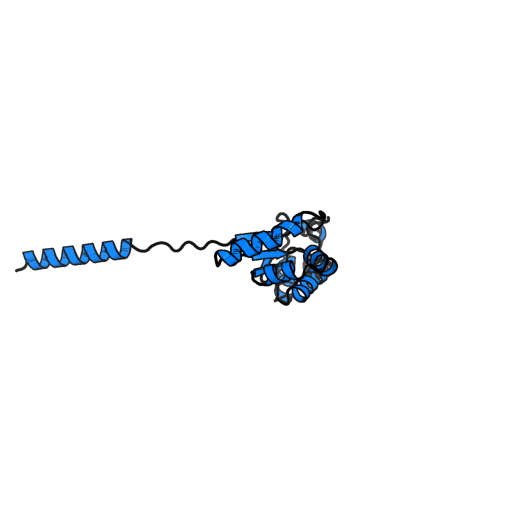O . PHE A 1 134 ? -1.924 -10.856 6.026 1.00 97.88 134 PHE A O 1
ATOM 1092 N N . ARG A 1 135 ? -0.493 -11.951 4.684 1.00 96.94 135 ARG A N 1
ATOM 1093 C CA . ARG A 1 135 ? -1.344 -13.129 4.415 1.00 96.94 135 ARG A CA 1
ATOM 1094 C C . ARG A 1 135 ? -2.715 -12.744 3.844 1.00 96.94 135 ARG A C 1
ATOM 1096 O O . ARG A 1 135 ? -3.738 -13.353 4.160 1.00 96.94 135 ARG A O 1
ATOM 1103 N N . ARG A 1 136 ? -2.738 -11.703 3.013 1.00 93.94 136 ARG A N 1
ATOM 1104 C CA . ARG A 1 136 ? -3.931 -11.118 2.386 1.00 93.94 136 ARG A CA 1
ATOM 1105 C C . ARG A 1 136 ? -3.579 -10.716 0.967 1.00 93.94 136 ARG A C 1
ATOM 1107 O O . ARG A 1 136 ? -2.484 -10.227 0.733 1.00 93.94 136 ARG A O 1
ATOM 1114 N N . VAL A 1 137 ? -4.497 -10.889 0.027 1.00 95.44 137 VAL A N 1
ATOM 1115 C CA . VAL A 1 137 ? -4.337 -10.282 -1.300 1.00 95.44 137 VAL A CA 1
ATOM 1116 C C . VAL A 1 137 ? -4.597 -8.778 -1.150 1.00 95.44 137 VAL A C 1
ATOM 1118 O O . VAL A 1 137 ? -5.642 -8.435 -0.591 1.00 95.44 137 VAL A O 1
ATOM 1121 N N . PRO A 1 138 ? -3.676 -7.890 -1.576 1.00 96.69 138 PRO A N 1
ATOM 1122 C CA . PRO A 1 138 ? -3.955 -6.460 -1.607 1.00 96.69 138 PRO A CA 1
ATOM 1123 C C . PRO A 1 138 ? -5.217 -6.171 -2.429 1.00 96.69 138 PRO A C 1
ATOM 1125 O O . PRO A 1 138 ? -5.339 -6.657 -3.547 1.00 96.69 138 PRO A O 1
ATOM 1128 N N . ILE A 1 139 ? -6.154 -5.401 -1.876 1.00 95.69 139 ILE A N 1
ATOM 1129 C CA . ILE A 1 139 ? -7.497 -5.214 -2.456 1.00 95.69 139 ILE A CA 1
ATOM 1130 C C . ILE A 1 139 ? -7.581 -4.058 -3.455 1.00 95.69 139 ILE A C 1
ATOM 1132 O O . ILE A 1 139 ? -8.586 -3.885 -4.140 1.00 95.69 139 ILE A O 1
ATOM 1136 N N . CYS A 1 140 ? -6.555 -3.214 -3.490 1.00 95.00 140 CYS A N 1
ATOM 1137 C CA . CYS A 1 140 ? -6.479 -2.079 -4.389 1.00 95.00 140 CYS A CA 1
ATOM 1138 C C . CYS A 1 140 ? -5.027 -1.786 -4.751 1.00 95.00 140 CYS A C 1
ATOM 1140 O O . CYS A 1 140 ? -4.091 -2.171 -4.045 1.00 95.00 140 CYS A O 1
ATOM 1142 N N . TYR A 1 141 ? -4.862 -1.060 -5.847 1.00 94.75 141 TYR A N 1
ATOM 1143 C CA . TYR A 1 141 ? -3.609 -0.443 -6.236 1.00 94.75 141 TYR A CA 1
ATOM 1144 C C . TYR A 1 141 ? -3.750 1.068 -6.098 1.00 94.75 141 TYR A C 1
ATOM 1146 O O . TYR A 1 141 ? -4.759 1.629 -6.525 1.00 94.75 141 TYR A O 1
ATOM 1154 N N . GLY A 1 142 ? -2.755 1.728 -5.509 1.00 92.06 142 GLY A N 1
ATOM 1155 C CA . GLY A 1 142 ? -2.630 3.178 -5.615 1.00 92.06 142 GLY A CA 1
ATOM 1156 C C . GLY A 1 142 ? -1.370 3.558 -6.363 1.00 92.06 142 GLY A C 1
ATOM 1157 O O . GLY A 1 142 ? -0.282 3.075 -6.052 1.00 92.06 142 GLY A O 1
ATOM 1158 N N . GLN A 1 143 ? -1.523 4.456 -7.320 1.00 88.44 143 GLN A N 1
ATOM 1159 C CA . GLN A 1 143 ? -0.427 5.021 -8.087 1.00 88.44 143 GLN A CA 1
ATOM 1160 C C . GLN A 1 143 ? 0.411 6.017 -7.251 1.00 88.44 143 GLN A C 1
ATOM 1162 O O . GLN A 1 143 ? -0.171 6.798 -6.493 1.00 88.44 143 GLN A O 1
ATOM 1167 N N . PRO A 1 144 ? 1.752 6.024 -7.381 1.00 85.25 144 PRO A N 1
ATOM 1168 C CA . PRO A 1 144 ? 2.631 7.002 -6.735 1.00 85.25 144 PRO A CA 1
ATOM 1169 C C . PRO A 1 144 ? 2.494 8.376 -7.379 1.00 85.25 144 PRO A C 1
ATOM 1171 O O . PRO A 1 144 ? 2.735 8.505 -8.573 1.00 85.25 144 PRO A O 1
ATOM 1174 N N . GLY A 1 145 ? 2.118 9.411 -6.623 1.00 84.12 145 GLY A N 1
ATOM 1175 C CA . GLY A 1 145 ? 2.108 10.796 -7.123 1.00 84.12 145 GLY A CA 1
ATOM 1176 C C . GLY A 1 145 ? 1.332 11.001 -8.435 1.00 84.12 145 GLY A C 1
ATOM 1177 O O . GLY A 1 145 ? 1.754 11.783 -9.281 1.00 84.12 145 GLY A O 1
ATOM 1178 N N . ASN A 1 146 ? 0.234 10.260 -8.642 1.00 82.75 146 ASN A N 1
ATOM 1179 C CA . ASN A 1 146 ? -0.526 10.196 -9.905 1.00 82.75 146 ASN A CA 1
ATOM 1180 C C . ASN A 1 146 ? 0.251 9.684 -11.137 1.00 82.75 146 ASN A C 1
ATOM 1182 O O . ASN A 1 146 ? -0.229 9.798 -12.264 1.00 82.75 146 ASN A O 1
ATOM 1186 N N . SER A 1 147 ? 1.412 9.064 -10.938 1.00 89.50 147 SER A N 1
ATOM 1187 C CA . SER A 1 147 ? 2.189 8.399 -11.979 1.00 89.50 147 SER A CA 1
ATOM 1188 C C . SER A 1 147 ? 1.573 7.040 -12.309 1.00 89.50 147 SER A C 1
ATOM 1190 O O . SER A 1 147 ? 1.685 6.082 -11.546 1.00 89.50 147 SER A O 1
ATOM 1192 N N . TRP A 1 148 ? 0.891 6.963 -13.449 1.00 89.88 148 TRP A N 1
ATOM 1193 C CA . TRP A 1 148 ? 0.217 5.758 -13.927 1.00 89.88 148 TRP A CA 1
ATOM 1194 C C . TRP A 1 148 ? 0.326 5.650 -15.454 1.00 89.88 148 TRP A C 1
ATOM 1196 O O . TRP A 1 148 ? 0.632 6.636 -16.126 1.00 89.88 148 TRP A O 1
ATOM 1206 N N . ALA A 1 149 ? 0.053 4.461 -15.994 1.00 94.00 149 ALA A N 1
ATOM 1207 C CA . ALA A 1 149 ? -0.112 4.239 -17.429 1.00 94.00 149 ALA A CA 1
ATOM 1208 C C . ALA A 1 149 ? -1.164 3.138 -17.698 1.00 94.00 149 ALA A C 1
ATOM 1210 O O . ALA A 1 149 ? -1.373 2.281 -16.831 1.00 94.00 149 ALA A O 1
ATOM 1211 N N . PRO A 1 150 ? -1.821 3.114 -18.874 1.00 94.12 150 PRO A N 1
ATOM 1212 C CA . PRO A 1 150 ? -2.852 2.126 -19.217 1.00 94.12 150 PRO A CA 1
ATOM 1213 C C . PRO A 1 150 ? -2.433 0.659 -19.057 1.00 94.12 150 PRO A C 1
ATOM 1215 O O . PRO A 1 150 ? -3.245 -0.166 -18.633 1.00 94.12 150 PRO A O 1
ATOM 1218 N N . GLN A 1 151 ? -1.165 0.344 -19.330 1.00 95.69 151 GLN A N 1
ATOM 1219 C CA . GLN A 1 151 ? -0.598 -1.005 -19.246 1.00 95.69 151 GLN A CA 1
ATOM 1220 C C . GLN A 1 151 ? -0.725 -1.611 -17.837 1.00 95.69 151 GLN A C 1
ATOM 1222 O O . GLN A 1 151 ? -0.893 -2.821 -17.687 1.00 95.69 151 GLN A O 1
ATOM 1227 N N . VAL A 1 152 ? -0.743 -0.770 -16.794 1.00 95.06 152 VAL A N 1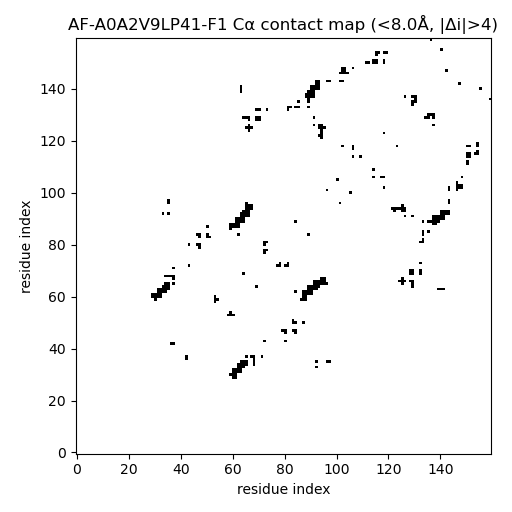
ATOM 1228 C CA . VAL A 1 152 ? -0.888 -1.198 -15.394 1.00 95.06 152 VAL A CA 1
ATOM 1229 C C . VAL A 1 152 ? -2.155 -2.032 -15.188 1.00 95.06 152 VAL A C 1
ATOM 1231 O O . VAL A 1 152 ? -2.131 -3.015 -14.450 1.00 95.06 152 VAL A O 1
ATOM 1234 N N . PHE A 1 153 ? -3.258 -1.694 -15.863 1.00 93.88 153 PHE A N 1
ATOM 1235 C CA . PHE A 1 153 ? -4.555 -2.345 -15.659 1.00 93.88 153 PHE A CA 1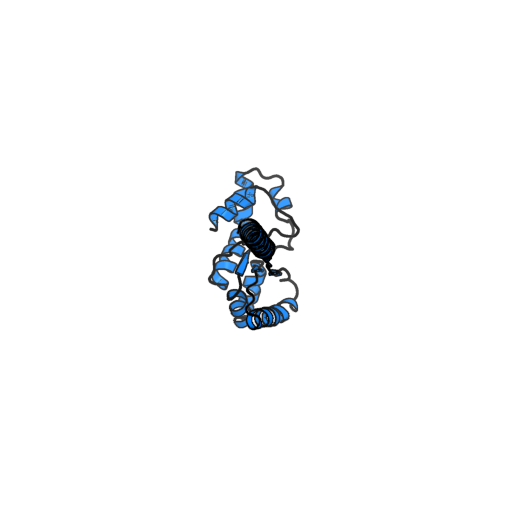
ATOM 1236 C C . PHE A 1 153 ? -4.517 -3.863 -15.887 1.00 93.88 153 PHE A C 1
ATOM 1238 O O . PHE A 1 153 ? -5.099 -4.620 -15.107 1.00 93.88 153 PHE A O 1
ATOM 1245 N N . VAL A 1 154 ? -3.817 -4.322 -16.929 1.00 92.75 154 VAL A N 1
ATOM 1246 C CA . VAL A 1 154 ? -3.697 -5.758 -17.231 1.00 92.75 154 VAL A CA 1
ATOM 1247 C C . VAL A 1 154 ? -2.929 -6.469 -16.125 1.00 92.75 154 VAL A C 1
ATOM 1249 O O . VAL A 1 154 ? -3.348 -7.535 -15.673 1.00 92.75 154 VAL A O 1
ATOM 1252 N N . SER A 1 155 ? -1.844 -5.863 -15.649 1.00 89.75 155 SER A N 1
ATOM 1253 C CA . SER A 1 155 ? -1.026 -6.400 -14.564 1.00 89.75 155 SER A CA 1
ATOM 1254 C C . SER A 1 155 ? -1.821 -6.517 -13.263 1.00 89.75 155 SER A C 1
ATOM 1256 O O . SER A 1 155 ? -1.785 -7.566 -12.624 1.00 89.75 155 SER A O 1
ATOM 1258 N N . LEU A 1 156 ? -2.636 -5.508 -12.930 1.00 93.31 156 LEU A N 1
ATOM 1259 C CA . LEU A 1 156 ? -3.540 -5.571 -11.775 1.00 93.31 156 LEU A CA 1
ATOM 1260 C C . LEU A 1 156 ? -4.546 -6.719 -11.902 1.00 93.31 156 LEU A C 1
ATOM 1262 O O . LEU A 1 156 ? -4.734 -7.479 -10.961 1.00 93.31 156 LEU A O 1
ATOM 1266 N N . ARG A 1 157 ? -5.135 -6.919 -13.088 1.00 93.38 157 ARG A N 1
ATOM 1267 C CA . ARG A 1 157 ? -6.064 -8.035 -13.337 1.00 93.38 157 ARG A CA 1
ATOM 1268 C C . ARG A 1 157 ? -5.417 -9.413 -13.176 1.00 93.38 157 ARG A C 1
ATOM 1270 O O . ARG A 1 157 ? -6.129 -10.357 -12.843 1.00 93.38 157 ARG A O 1
ATOM 1277 N N . ARG A 1 158 ? -4.106 -9.545 -13.416 1.00 91.81 158 ARG A N 1
ATOM 1278 C CA . ARG A 1 158 ? -3.358 -10.799 -13.199 1.00 91.81 158 ARG A CA 1
ATOM 1279 C C . ARG A 1 158 ? -3.126 -11.092 -11.712 1.00 91.81 158 ARG A C 1
ATOM 1281 O O . ARG A 1 158 ? -2.953 -12.252 -11.346 1.00 91.81 158 ARG A O 1
ATOM 1288 N N . TRP A 1 159 ? -3.122 -10.069 -10.862 1.00 92.81 159 TRP A N 1
ATOM 1289 C CA . TRP A 1 159 ? -2.888 -10.201 -9.423 1.00 92.81 159 TRP A CA 1
ATOM 1290 C C . TRP A 1 159 ? -4.126 -10.600 -8.607 1.00 92.81 159 TRP A C 1
ATOM 1292 O O . TRP A 1 159 ? -3.966 -11.142 -7.505 1.00 92.81 159 TRP A O 1
ATOM 1302 N N . GLY A 1 160 ? -5.320 -10.435 -9.183 1.00 85.19 160 GLY A N 1
ATOM 1303 C CA . GLY A 1 160 ? -6.616 -10.740 -8.563 1.00 85.19 160 GLY A CA 1
ATOM 1304 C C . GLY A 1 160 ? -7.275 -9.510 -7.965 1.00 85.19 160 GLY A C 1
ATOM 1305 O O . GLY A 1 160 ? -8.164 -9.723 -7.114 1.00 85.19 160 GLY A O 1
#

Mean predicted aligned error: 7.09 Å

Foldseek 3Di:
DVVVVVVVVVVVVVVVVVVVVPPPDDDDDAAEAELADPPDPPSLVVQLVVLVVCVVVVHAHEYADALSNLVSCVVVVVLSSLQSNLSHAYAHEFNRQPDPPFLCVVQVPDDQVRSLVVSCVRGVNSQVSNCVSSVHRRPYYDGRPPRDDPSVVVNVVVSD